Protein AF-A0A6L6WWJ5-F1 (afdb_monomer_lite)

Sequence (101 aa):
MTLVRLPVDAIRKTIAAVFQPGVAMPPVETLAAQVAALVAGMQALLPAVSAAHPAHQHAQALLRPALRDAPRSHYELWQHTLILARCAQALLDLTRESRTP

InterPro domains:
  IPR046300 Domain of unknown function DUF6415 [PF19979] (9-97)

Organism: NCBI:txid2681492

Structure (mmCIF, N/CA/C/O backbone):
data_AF-A0A6L6WWJ5-F1
#
_entry.id   AF-A0A6L6WWJ5-F1
#
loop_
_atom_site.group_PDB
_atom_site.id
_atom_site.type_symbol
_atom_site.label_atom_id
_atom_site.label_alt_id
_atom_site.label_comp_id
_atom_site.label_asym_id
_atom_site.label_entity_id
_atom_site.label_seq_id
_atom_site.pdbx_PDB_ins_code
_atom_site.Cartn_x
_atom_site.Cartn_y
_atom_site.Cartn_z
_atom_site.occupancy
_atom_site.B_iso_or_equiv
_atom_site.auth_seq_id
_atom_site.auth_comp_id
_atom_site.auth_asym_id
_atom_site.auth_atom_id
_atom_site.pdbx_PDB_model_num
ATOM 1 N N . MET A 1 1 ? -20.093 18.264 3.636 1.00 39.56 1 MET A N 1
ATOM 2 C CA . MET A 1 1 ? -18.812 17.555 3.840 1.00 39.56 1 MET A CA 1
ATOM 3 C C . MET A 1 1 ? -18.723 16.480 2.777 1.00 39.56 1 MET A C 1
ATOM 5 O O . MET A 1 1 ? -19.492 15.529 2.822 1.00 39.56 1 MET A O 1
ATOM 9 N N . THR A 1 2 ? -17.907 16.698 1.750 1.00 35.12 2 THR A N 1
ATOM 10 C CA . THR A 1 2 ? -17.774 15.774 0.621 1.00 35.12 2 THR A CA 1
ATOM 11 C C . THR A 1 2 ? -17.168 14.482 1.150 1.00 35.12 2 THR A C 1
ATOM 13 O O . THR A 1 2 ? -15.989 14.450 1.492 1.00 35.12 2 THR A O 1
ATOM 16 N N . LEU A 1 3 ? -17.991 13.441 1.290 1.00 45.03 3 LEU A N 1
ATOM 17 C CA . LEU A 1 3 ? -17.530 12.076 1.512 1.00 45.03 3 LEU A CA 1
ATOM 18 C C . LEU A 1 3 ? -16.617 11.738 0.337 1.00 45.03 3 LEU A C 1
ATOM 20 O O . LEU A 1 3 ? -17.091 11.393 -0.745 1.00 45.03 3 LEU A O 1
ATOM 24 N N . VAL A 1 4 ? -15.308 11.901 0.527 1.00 53.50 4 VAL A N 1
ATOM 25 C CA . VAL A 1 4 ? -14.306 11.343 -0.373 1.00 53.50 4 VAL A CA 1
ATOM 26 C C . VAL A 1 4 ? -14.634 9.858 -0.421 1.00 53.50 4 VAL A C 1
ATOM 28 O O . VAL A 1 4 ? -14.463 9.151 0.572 1.00 53.50 4 VAL A O 1
ATOM 31 N N . ARG A 1 5 ? -15.211 9.390 -1.536 1.00 58.62 5 ARG A N 1
ATOM 32 C CA . ARG A 1 5 ? -15.357 7.959 -1.787 1.00 58.62 5 ARG A CA 1
ATOM 33 C C . ARG A 1 5 ? -13.939 7.414 -1.799 1.00 58.62 5 ARG A C 1
ATOM 35 O O . ARG A 1 5 ? -13.226 7.563 -2.786 1.00 58.62 5 ARG A O 1
ATOM 42 N N . LEU A 1 6 ? -13.526 6.861 -0.662 1.00 61.78 6 LEU A N 1
ATOM 43 C CA . LEU A 1 6 ? -12.253 6.182 -0.518 1.00 61.78 6 LEU A CA 1
ATOM 44 C C . LEU A 1 6 ? -12.168 5.158 -1.654 1.00 61.78 6 LEU A C 1
ATOM 46 O O . LEU A 1 6 ? -13.068 4.316 -1.750 1.00 61.78 6 LEU A O 1
ATOM 50 N N . PRO A 1 7 ? -11.142 5.204 -2.517 1.00 74.44 7 PRO A N 1
ATOM 51 C CA . PRO A 1 7 ? -10.998 4.260 -3.617 1.00 74.44 7 PRO A CA 1
ATOM 52 C C . PRO A 1 7 ? -10.481 2.911 -3.087 1.00 74.44 7 PRO A C 1
ATOM 54 O O . PRO A 1 7 ? -9.460 2.400 -3.536 1.00 74.44 7 PRO A O 1
ATOM 57 N N . VAL A 1 8 ? -11.174 2.338 -2.096 1.00 81.50 8 VAL A N 1
ATOM 58 C CA . VAL A 1 8 ? -10.773 1.140 -1.341 1.00 81.50 8 VAL A CA 1
ATOM 59 C C . VAL A 1 8 ? -10.453 -0.019 -2.277 1.00 81.50 8 VAL A C 1
ATOM 61 O O . VAL A 1 8 ? -9.441 -0.689 -2.089 1.00 81.50 8 VAL A O 1
ATOM 64 N N . ASP A 1 9 ? -11.263 -0.232 -3.314 1.00 84.06 9 ASP A N 1
ATOM 65 C CA . ASP A 1 9 ? -11.030 -1.304 -4.283 1.00 84.06 9 ASP A CA 1
ATOM 66 C C . ASP A 1 9 ? -9.756 -1.097 -5.102 1.00 84.06 9 ASP A C 1
ATOM 68 O O . ASP A 1 9 ? -9.022 -2.055 -5.345 1.00 84.06 9 ASP A O 1
ATOM 72 N N . ALA A 1 10 ? -9.442 0.147 -5.468 1.00 84.31 10 ALA A N 1
ATOM 73 C CA . ALA A 1 10 ? -8.199 0.459 -6.164 1.00 84.31 10 ALA A CA 1
ATOM 74 C C . ALA A 1 10 ? -6.986 0.217 -5.254 1.00 84.31 10 ALA A C 1
ATOM 76 O O . ALA A 1 10 ? -6.025 -0.418 -5.679 1.00 84.31 10 ALA A O 1
ATOM 77 N N . ILE A 1 11 ? -7.059 0.637 -3.984 1.00 86.38 11 ILE A N 1
ATOM 78 C CA . ILE A 1 11 ? -5.987 0.416 -3.000 1.00 86.38 11 ILE A CA 1
ATOM 79 C C . ILE A 1 11 ? -5.766 -1.088 -2.794 1.00 86.38 11 ILE A C 1
ATOM 81 O O . ILE A 1 11 ? -4.637 -1.567 -2.890 1.00 86.38 11 ILE A O 1
ATOM 85 N N . ARG A 1 12 ? -6.843 -1.858 -2.592 1.00 89.19 12 ARG A N 1
ATOM 86 C CA . ARG A 1 12 ? -6.779 -3.320 -2.433 1.00 89.19 12 ARG A CA 1
ATOM 87 C C . ARG A 1 12 ? -6.205 -4.017 -3.659 1.00 89.19 12 ARG A C 1
ATOM 89 O O . ARG A 1 12 ? -5.406 -4.935 -3.506 1.00 89.19 12 ARG A O 1
ATOM 96 N N . LYS A 1 13 ? -6.591 -3.591 -4.865 1.00 89.19 13 LYS A N 1
ATOM 97 C CA . LYS A 1 13 ? -6.052 -4.140 -6.115 1.00 89.19 13 LYS A CA 1
ATOM 98 C C . LYS A 1 13 ? -4.547 -3.895 -6.220 1.00 89.19 13 LYS A C 1
ATOM 100 O O . LYS A 1 13 ? -3.815 -4.815 -6.573 1.00 89.19 13 LYS A O 1
ATOM 105 N N . THR A 1 14 ? -4.086 -2.695 -5.870 1.00 87.25 14 THR A N 1
ATOM 106 C CA . THR A 1 14 ? -2.657 -2.361 -5.857 1.00 87.25 14 THR A CA 1
ATOM 107 C C . THR A 1 14 ? -1.896 -3.191 -4.824 1.00 87.25 14 THR A C 1
ATOM 109 O O . THR A 1 14 ? -0.878 -3.782 -5.165 1.00 87.25 14 THR A O 1
ATOM 112 N N . ILE A 1 15 ? -2.411 -3.324 -3.597 1.00 88.81 15 ILE A N 1
ATOM 113 C CA . ILE A 1 15 ? -1.809 -4.176 -2.555 1.00 88.81 15 ILE A CA 1
ATOM 114 C C . ILE A 1 15 ? -1.716 -5.633 -3.025 1.00 88.81 15 ILE A C 1
ATOM 116 O O . ILE A 1 15 ? -0.662 -6.255 -2.914 1.00 88.81 15 ILE A O 1
ATOM 120 N N . ALA A 1 16 ? -2.798 -6.173 -3.590 1.00 89.00 16 ALA A N 1
ATOM 121 C CA . ALA A 1 16 ? -2.821 -7.541 -4.092 1.00 89.00 16 ALA A CA 1
ATOM 122 C C . ALA A 1 16 ? -1.796 -7.753 -5.213 1.00 89.00 16 ALA A C 1
ATOM 124 O O . ALA A 1 16 ? -1.119 -8.772 -5.214 1.00 89.00 16 ALA A O 1
ATOM 125 N N . ALA A 1 17 ? -1.649 -6.791 -6.132 1.00 87.44 17 ALA A N 1
ATOM 126 C CA . ALA A 1 17 ? -0.645 -6.838 -7.195 1.00 87.44 17 ALA A CA 1
ATOM 127 C C . ALA A 1 17 ? 0.794 -6.824 -6.653 1.00 87.44 17 ALA A C 1
ATOM 129 O O . ALA A 1 17 ? 1.658 -7.499 -7.206 1.00 87.44 17 ALA A O 1
ATOM 130 N N . VAL A 1 18 ? 1.043 -6.092 -5.564 1.00 85.94 18 VAL A N 1
ATOM 131 C CA . VAL A 1 18 ? 2.355 -6.014 -4.905 1.00 85.94 18 VAL A CA 1
ATOM 132 C C . VAL A 1 18 ? 2.731 -7.331 -4.211 1.00 85.94 18 VAL A C 1
ATOM 134 O O . VAL A 1 18 ? 3.896 -7.719 -4.238 1.00 85.94 18 VAL A O 1
ATOM 137 N N . PHE A 1 19 ? 1.758 -8.037 -3.623 1.00 86.69 19 PHE A N 1
ATOM 138 C CA . PHE A 1 19 ? 1.969 -9.307 -2.909 1.00 86.69 19 PHE A CA 1
ATOM 139 C C . PHE A 1 19 ? 1.655 -10.565 -3.736 1.00 86.69 19 PHE A C 1
ATOM 141 O O . PHE A 1 19 ? 1.465 -11.637 -3.160 1.00 86.69 19 PHE A O 1
ATOM 148 N N . GLN A 1 20 ? 1.592 -10.469 -5.067 1.00 80.50 20 GLN A N 1
ATOM 149 C CA . GLN A 1 20 ? 1.368 -11.638 -5.924 1.00 80.50 20 GLN A CA 1
ATOM 150 C C . GLN A 1 20 ? 2.459 -12.708 -5.687 1.00 80.50 20 GLN A C 1
ATOM 152 O O . GLN A 1 20 ? 3.646 -12.425 -5.878 1.00 80.50 20 GLN A O 1
ATOM 157 N N . PRO A 1 21 ? 2.095 -13.939 -5.288 1.00 65.00 21 PRO A N 1
ATOM 158 C CA . PRO A 1 21 ? 3.065 -15.004 -5.063 1.00 65.00 21 PRO A CA 1
ATOM 159 C C . PRO A 1 21 ? 3.706 -15.451 -6.385 1.00 65.00 21 PRO A C 1
ATOM 161 O O . PRO A 1 21 ? 3.025 -15.618 -7.392 1.00 65.00 21 PRO A O 1
ATOM 164 N N . GLY A 1 22 ? 5.025 -15.667 -6.375 1.00 68.94 22 GLY A N 1
ATOM 165 C CA . GLY A 1 22 ? 5.773 -16.179 -7.532 1.00 68.94 22 GLY A CA 1
ATOM 166 C C . GLY A 1 22 ? 6.077 -15.156 -8.633 1.00 68.94 22 GLY A C 1
ATOM 167 O O . GLY A 1 22 ? 6.633 -15.529 -9.663 1.00 68.94 22 GLY A O 1
ATOM 168 N N . VAL A 1 23 ? 5.751 -13.875 -8.437 1.00 65.62 23 VAL A N 1
ATOM 169 C CA . VAL A 1 23 ? 6.043 -12.822 -9.417 1.00 65.62 23 VAL A CA 1
ATOM 170 C C . VAL A 1 23 ? 7.481 -12.326 -9.250 1.00 65.62 23 VAL A C 1
ATOM 172 O O . VAL A 1 23 ? 7.898 -11.929 -8.161 1.00 65.62 23 VAL A O 1
ATOM 175 N N . ALA A 1 24 ? 8.244 -12.356 -10.346 1.00 78.75 24 ALA A N 1
ATOM 176 C CA . ALA A 1 24 ? 9.546 -11.700 -10.431 1.00 78.75 24 ALA A CA 1
ATOM 177 C C . ALA A 1 24 ? 9.410 -10.195 -10.136 1.00 78.75 24 ALA A C 1
ATOM 179 O O . ALA A 1 24 ? 8.364 -9.610 -10.408 1.00 78.75 24 ALA A O 1
ATOM 180 N N . MET A 1 25 ? 10.463 -9.565 -9.600 1.00 84.12 25 MET A N 1
ATOM 181 C CA . MET A 1 25 ? 10.460 -8.130 -9.279 1.00 84.12 25 MET A CA 1
ATOM 182 C C . MET A 1 25 ? 9.886 -7.306 -10.455 1.00 84.12 25 MET A C 1
ATOM 184 O O . MET A 1 25 ? 10.456 -7.359 -11.549 1.00 84.12 25 MET A O 1
ATOM 188 N N . PRO A 1 26 ? 8.773 -6.566 -10.263 1.00 87.94 26 PRO A N 1
ATOM 189 C CA . PRO A 1 26 ? 8.115 -5.854 -11.355 1.00 87.94 26 PRO A CA 1
ATOM 190 C C . PRO A 1 26 ? 9.030 -4.801 -11.985 1.00 87.94 26 PRO A C 1
ATOM 192 O O . PRO A 1 26 ? 9.884 -4.260 -11.281 1.00 87.94 26 PRO A O 1
ATOM 195 N N . PRO A 1 27 ? 8.833 -4.433 -13.262 1.00 91.38 27 PRO A N 1
ATOM 196 C CA . PRO A 1 27 ? 9.561 -3.332 -13.889 1.00 91.38 27 PRO A CA 1
ATOM 197 C C . PRO A 1 27 ? 9.465 -2.027 -13.085 1.00 91.38 27 PRO A C 1
ATOM 199 O O . PRO A 1 27 ? 8.456 -1.762 -12.427 1.00 91.38 27 PRO A O 1
ATOM 202 N N . VAL A 1 28 ? 10.497 -1.182 -13.172 1.00 89.75 28 VAL A N 1
ATOM 203 C CA . VAL A 1 28 ? 10.596 0.093 -12.431 1.00 89.75 28 VAL A CA 1
ATOM 204 C C . VAL A 1 28 ? 9.360 0.978 -12.624 1.00 89.75 28 VAL A C 1
ATOM 206 O O . VAL A 1 28 ? 8.837 1.521 -11.657 1.00 89.75 28 VAL A O 1
ATOM 209 N N . GLU A 1 29 ? 8.849 1.080 -13.849 1.00 90.38 29 GLU A N 1
ATOM 210 C CA . GLU A 1 29 ? 7.640 1.849 -14.183 1.00 90.38 29 GLU A CA 1
ATOM 211 C C . GLU A 1 29 ? 6.378 1.328 -13.480 1.00 90.38 29 GLU A C 1
ATOM 213 O O . GLU A 1 29 ? 5.553 2.110 -13.004 1.00 90.38 29 GLU A O 1
ATOM 218 N N . THR A 1 30 ? 6.263 0.004 -13.335 1.00 91.00 30 THR A N 1
ATOM 219 C CA . THR A 1 30 ? 5.161 -0.627 -12.604 1.00 91.00 30 THR A CA 1
ATOM 220 C C . THR A 1 30 ? 5.268 -0.309 -11.118 1.00 91.00 30 THR A C 1
ATOM 222 O O . THR A 1 30 ? 4.276 0.074 -10.502 1.00 91.00 30 THR A O 1
ATOM 225 N N . LEU A 1 31 ? 6.471 -0.408 -10.546 1.00 89.81 31 LEU A N 1
ATOM 226 C CA . LEU A 1 31 ? 6.702 -0.056 -9.146 1.00 89.81 31 LEU A CA 1
ATOM 227 C C . LEU A 1 31 ? 6.428 1.429 -8.885 1.00 89.81 31 LEU A C 1
ATOM 229 O O . LEU A 1 31 ? 5.766 1.760 -7.909 1.00 89.81 31 LEU A O 1
ATOM 233 N N . ALA A 1 32 ? 6.853 2.329 -9.775 1.00 88.44 32 ALA A N 1
ATOM 234 C CA . ALA A 1 32 ? 6.581 3.760 -9.653 1.00 88.44 32 ALA A CA 1
ATOM 235 C C . ALA A 1 32 ? 5.070 4.061 -9.658 1.00 88.44 32 ALA A C 1
ATOM 237 O O . ALA A 1 32 ? 4.584 4.826 -8.821 1.00 88.44 32 ALA A O 1
ATOM 238 N N . ALA A 1 33 ? 4.311 3.410 -10.546 1.00 88.56 33 ALA A N 1
ATOM 239 C CA . ALA A 1 33 ? 2.854 3.523 -10.574 1.00 88.56 33 ALA A CA 1
ATOM 240 C C . ALA A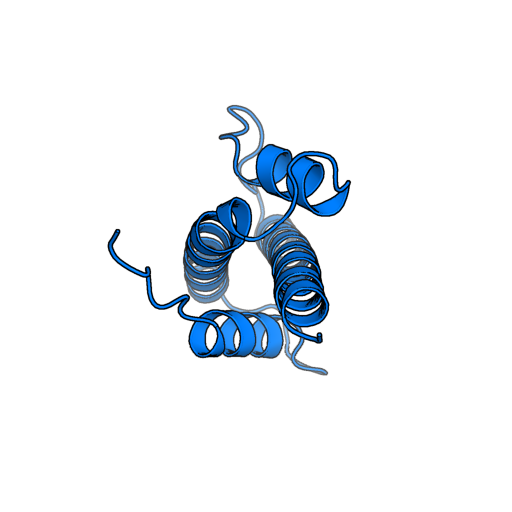 1 33 ? 2.204 2.970 -9.292 1.00 88.56 33 ALA A C 1
ATOM 242 O O . ALA A 1 33 ? 1.283 3.582 -8.748 1.00 88.56 33 ALA A O 1
ATOM 243 N N . GLN A 1 34 ? 2.702 1.842 -8.774 1.00 90.56 34 GLN A N 1
ATOM 244 C CA . GLN A 1 34 ? 2.235 1.258 -7.514 1.00 90.56 34 GLN A CA 1
ATOM 245 C C . GLN A 1 34 ? 2.522 2.177 -6.321 1.00 90.56 34 GLN A C 1
ATOM 247 O O . GLN A 1 34 ? 1.622 2.405 -5.516 1.00 90.56 34 GLN A O 1
ATOM 252 N N . VAL A 1 35 ? 3.722 2.759 -6.230 1.00 91.19 35 VAL A N 1
ATOM 253 C CA . VAL A 1 35 ? 4.083 3.745 -5.198 1.00 91.19 35 VAL A CA 1
ATOM 254 C C . VAL A 1 35 ? 3.132 4.937 -5.240 1.00 91.19 35 VAL A C 1
ATOM 256 O O . VAL A 1 35 ? 2.541 5.272 -4.216 1.00 91.19 35 VAL A O 1
ATOM 259 N N . ALA A 1 36 ? 2.920 5.539 -6.414 1.00 89.62 36 ALA A N 1
ATOM 260 C CA . ALA A 1 36 ? 2.014 6.678 -6.561 1.00 89.62 36 ALA A CA 1
ATOM 261 C C . ALA A 1 36 ? 0.580 6.338 -6.114 1.00 89.62 36 ALA A C 1
ATOM 263 O O . ALA A 1 36 ? -0.041 7.099 -5.368 1.00 89.62 36 ALA A O 1
ATOM 264 N N . ALA A 1 37 ? 0.071 5.168 -6.513 1.00 90.19 37 ALA A N 1
ATOM 265 C CA . ALA A 1 37 ? -1.257 4.705 -6.122 1.00 90.19 37 ALA A CA 1
ATOM 266 C C . ALA A 1 37 ? -1.370 4.432 -4.610 1.00 90.19 37 ALA A C 1
ATOM 268 O O . ALA A 1 37 ? -2.376 4.794 -3.997 1.00 90.19 37 ALA A O 1
ATOM 269 N N . LEU A 1 38 ? -0.352 3.821 -3.996 1.00 90.50 38 LEU A N 1
ATOM 270 C CA . LEU A 1 38 ? -0.318 3.542 -2.557 1.00 90.50 38 LEU A CA 1
ATOM 271 C C . LEU A 1 38 ? -0.231 4.828 -1.735 1.00 90.50 38 LEU A C 1
ATOM 273 O O . LEU A 1 38 ? -0.981 4.976 -0.775 1.00 90.50 38 LEU A O 1
ATOM 277 N N . VAL A 1 39 ? 0.610 5.781 -2.142 1.00 90.94 39 VAL A N 1
ATOM 278 C CA . VAL A 1 39 ? 0.733 7.101 -1.504 1.00 90.94 39 VAL A CA 1
ATOM 279 C C . VAL A 1 39 ? -0.607 7.836 -1.519 1.00 90.94 39 VAL A C 1
ATOM 281 O O . VAL A 1 39 ? -1.088 8.257 -0.465 1.00 90.94 39 VAL A O 1
ATOM 284 N N . ALA A 1 40 ? -1.253 7.928 -2.686 1.00 88.56 40 ALA A N 1
ATOM 285 C CA . ALA A 1 40 ? -2.571 8.549 -2.813 1.00 88.56 40 ALA A CA 1
ATOM 286 C C . ALA A 1 40 ? -3.631 7.819 -1.966 1.00 88.56 40 ALA A C 1
ATOM 288 O O . ALA A 1 40 ? -4.454 8.448 -1.299 1.00 88.56 40 ALA A O 1
ATOM 289 N N . GLY A 1 41 ? -3.583 6.484 -1.942 1.00 90.12 41 GLY A N 1
ATOM 290 C CA . GLY A 1 41 ? -4.462 5.659 -1.121 1.00 90.12 41 GLY A CA 1
ATOM 291 C C . GLY A 1 41 ? -4.301 5.914 0.376 1.00 90.12 41 GLY A C 1
ATOM 292 O O . GLY A 1 41 ? -5.286 6.135 1.077 1.00 90.12 41 GLY A O 1
ATOM 293 N N . MET A 1 42 ? -3.065 5.936 0.872 1.00 90.69 42 MET A N 1
ATOM 294 C CA . MET A 1 42 ? -2.762 6.202 2.279 1.00 90.69 42 MET A CA 1
ATOM 295 C C . MET A 1 42 ? -3.192 7.614 2.692 1.00 90.69 42 MET A C 1
ATOM 297 O O . MET A 1 42 ? -3.789 7.775 3.754 1.00 90.69 42 MET A O 1
ATOM 301 N N . GLN A 1 43 ? -2.969 8.625 1.844 1.00 90.81 43 GLN A N 1
ATOM 302 C CA . GLN A 1 43 ? -3.448 9.993 2.083 1.00 90.81 43 GLN A CA 1
ATOM 303 C C . GLN A 1 43 ? -4.973 10.060 2.208 1.00 90.81 43 GLN A C 1
ATOM 305 O O . GLN A 1 43 ? -5.487 10.791 3.053 1.00 90.81 43 GLN A O 1
ATOM 310 N N . ALA A 1 44 ? -5.697 9.275 1.406 1.00 88.94 44 ALA A N 1
ATOM 311 C CA . ALA A 1 44 ? -7.148 9.192 1.496 1.00 88.94 44 ALA A CA 1
ATOM 312 C C . ALA A 1 44 ? -7.613 8.480 2.779 1.00 88.94 44 ALA A C 1
ATOM 314 O O . ALA A 1 44 ? -8.620 8.880 3.354 1.00 88.94 44 ALA A O 1
ATOM 315 N N . LEU A 1 45 ? -6.894 7.448 3.238 1.00 89.00 45 LEU A N 1
ATOM 316 C CA . LEU A 1 45 ? -7.257 6.653 4.420 1.00 89.00 45 LEU A CA 1
ATOM 317 C C . LEU A 1 45 ? -6.917 7.327 5.754 1.00 89.00 45 LEU A C 1
ATOM 319 O O . LEU A 1 45 ? -7.632 7.113 6.730 1.00 89.00 45 LEU A O 1
ATOM 323 N N . LEU A 1 46 ? -5.857 8.138 5.809 1.00 89.25 46 LEU A N 1
ATOM 324 C CA . LEU A 1 46 ? -5.374 8.774 7.040 1.00 89.25 46 LEU A CA 1
ATOM 325 C C . LEU A 1 46 ? -6.462 9.495 7.865 1.00 89.25 46 LEU A C 1
ATOM 327 O O . LEU A 1 46 ? -6.494 9.282 9.077 1.00 89.25 46 LEU A O 1
ATOM 331 N N . PRO A 1 47 ? -7.376 10.295 7.275 1.00 88.38 47 PRO A N 1
ATOM 332 C CA . PRO A 1 47 ? -8.440 10.968 8.025 1.00 88.38 47 PRO A CA 1
ATOM 333 C C . PRO A 1 47 ? -9.435 10.020 8.705 1.00 88.38 47 PRO A C 1
ATOM 335 O O . PRO A 1 47 ? -10.142 10.433 9.619 1.00 88.38 47 PRO A O 1
ATOM 338 N N . ALA A 1 48 ? -9.524 8.769 8.247 1.00 86.69 48 ALA A N 1
ATOM 339 C CA . ALA A 1 48 ? -10.432 7.763 8.788 1.00 86.69 48 ALA A CA 1
ATOM 340 C C . ALA A 1 48 ? -9.795 6.904 9.898 1.00 86.69 48 ALA A C 1
ATOM 342 O O . ALA A 1 48 ? -10.465 6.029 10.440 1.00 86.69 48 ALA A O 1
ATOM 343 N N . VAL A 1 49 ? -8.521 7.135 10.238 1.00 87.38 49 VAL A N 1
ATOM 344 C CA . VAL A 1 49 ? -7.784 6.405 11.279 1.00 87.38 49 VAL A CA 1
ATOM 345 C C . VAL A 1 49 ? -7.353 7.379 12.373 1.00 87.38 49 VAL A C 1
ATOM 347 O O . VAL A 1 49 ? -6.824 8.450 12.080 1.00 87.38 49 VAL A O 1
ATOM 350 N N . SER A 1 50 ? -7.530 6.998 13.642 1.00 88.88 50 SER A N 1
ATOM 351 C CA . SER A 1 50 ? -7.114 7.817 14.790 1.00 88.88 50 SER A CA 1
ATOM 352 C C . SER A 1 50 ? -5.635 8.214 14.713 1.00 88.88 50 SER A C 1
ATOM 354 O O . SER A 1 50 ? -4.766 7.362 14.527 1.00 88.88 50 SER A O 1
ATOM 356 N N . ALA A 1 51 ? -5.343 9.499 14.936 1.00 88.75 51 ALA A N 1
ATOM 357 C CA . ALA A 1 51 ? -3.979 10.037 14.951 1.00 88.75 51 ALA A CA 1
ATOM 358 C C . ALA A 1 51 ? -3.098 9.453 16.074 1.00 88.75 51 ALA A C 1
ATOM 360 O O . ALA A 1 51 ? -1.871 9.476 15.979 1.00 88.75 51 ALA A O 1
ATOM 361 N N . ALA A 1 52 ? -3.713 8.905 17.127 1.00 88.69 52 ALA A N 1
ATOM 362 C CA . ALA A 1 52 ? -3.006 8.223 18.209 1.00 88.69 52 ALA A CA 1
ATOM 363 C C . ALA A 1 52 ? -2.599 6.784 17.844 1.00 88.69 52 ALA A C 1
ATOM 365 O O . ALA A 1 52 ? -1.806 6.173 18.557 1.00 88.69 52 ALA A O 1
ATOM 366 N N . HIS A 1 53 ? -3.135 6.223 16.753 1.00 88.88 53 HIS A N 1
ATOM 367 C CA . HIS A 1 53 ? -2.838 4.851 16.372 1.00 88.88 53 HIS A CA 1
ATOM 368 C C . HIS A 1 53 ? -1.426 4.748 15.762 1.00 88.88 53 HIS A C 1
ATOM 370 O O . HIS A 1 53 ? -1.105 5.518 14.850 1.00 88.88 53 HIS A O 1
ATOM 376 N N . PRO A 1 54 ? -0.592 3.766 16.160 1.00 89.81 54 PRO A N 1
ATOM 377 C CA . PRO A 1 54 ? 0.766 3.609 15.627 1.00 89.81 54 PRO A CA 1
ATOM 378 C C . PRO A 1 54 ? 0.823 3.524 14.095 1.00 89.81 54 PRO A C 1
ATOM 380 O O . PRO A 1 54 ? 1.714 4.089 13.465 1.00 89.81 54 PRO A O 1
ATOM 383 N N . ALA A 1 55 ? -0.168 2.876 13.474 1.00 89.38 55 ALA A N 1
ATOM 384 C CA . ALA A 1 55 ? -0.268 2.793 12.014 1.00 89.38 55 ALA A CA 1
ATOM 385 C C . ALA A 1 55 ? -0.463 4.165 11.340 1.00 89.38 55 ALA A C 1
ATOM 387 O O . ALA A 1 55 ? 0.100 4.393 10.271 1.00 89.38 55 ALA A O 1
ATOM 388 N N . HIS A 1 56 ? -1.208 5.088 11.963 1.00 91.75 56 HIS A N 1
ATOM 389 C CA . HIS A 1 56 ? -1.373 6.454 11.458 1.00 91.75 56 HIS A CA 1
ATOM 390 C C . HIS A 1 56 ? -0.035 7.194 11.493 1.00 91.75 56 HIS A C 1
ATOM 392 O O . HIS A 1 56 ? 0.380 7.773 10.492 1.00 91.75 56 HIS A O 1
ATOM 398 N N . GLN A 1 57 ? 0.667 7.136 12.627 1.00 91.06 57 GLN A N 1
ATOM 399 C CA . GLN A 1 57 ? 1.969 7.787 12.794 1.00 91.06 57 GLN A CA 1
ATOM 400 C C . GLN A 1 57 ? 3.000 7.239 11.802 1.00 91.06 57 GLN A C 1
ATOM 402 O O . GLN A 1 57 ? 3.735 8.002 11.176 1.00 91.06 57 GLN A O 1
ATOM 407 N N . HIS A 1 58 ? 3.013 5.918 11.609 1.00 90.06 58 HIS A N 1
ATOM 408 C CA . HIS A 1 58 ? 3.896 5.265 10.652 1.00 90.06 58 HIS A CA 1
ATOM 409 C C . HIS A 1 58 ? 3.584 5.675 9.206 1.00 90.06 58 HIS A C 1
ATOM 411 O O . HIS A 1 58 ? 4.487 6.077 8.474 1.00 90.06 58 HIS A O 1
ATOM 417 N N . ALA A 1 59 ? 2.309 5.657 8.810 1.00 90.25 59 ALA A N 1
ATOM 418 C CA . ALA A 1 59 ? 1.877 6.117 7.493 1.00 90.25 59 ALA A CA 1
ATOM 419 C C . ALA A 1 59 ? 2.240 7.584 7.251 1.00 90.25 59 ALA A C 1
ATOM 421 O O . ALA A 1 59 ? 2.735 7.938 6.183 1.00 90.25 59 ALA A O 1
ATOM 422 N N . GLN A 1 60 ? 2.041 8.437 8.254 1.00 90.56 60 GLN A N 1
ATOM 423 C CA . GLN A 1 60 ? 2.397 9.846 8.176 1.00 90.56 60 GLN A CA 1
ATOM 424 C C . GLN A 1 60 ? 3.910 10.035 8.013 1.00 90.56 60 GLN A C 1
ATOM 426 O O . GLN A 1 60 ? 4.327 10.862 7.208 1.00 90.56 60 GL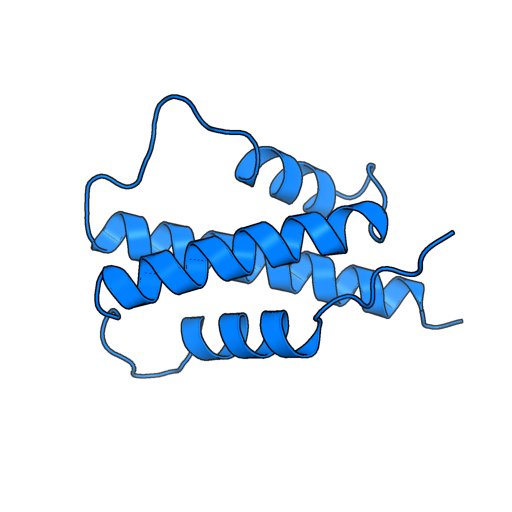N A O 1
ATOM 431 N N . ALA A 1 61 ? 4.736 9.257 8.716 1.00 88.69 61 ALA A N 1
ATOM 432 C CA . ALA A 1 61 ? 6.188 9.292 8.558 1.00 88.69 61 ALA A CA 1
ATOM 433 C C . ALA A 1 61 ? 6.634 8.869 7.147 1.00 88.69 61 ALA A C 1
ATOM 435 O O . ALA A 1 61 ? 7.514 9.512 6.582 1.00 88.69 61 ALA A O 1
ATOM 436 N N . LEU A 1 62 ? 5.997 7.847 6.564 1.00 87.38 62 LEU A N 1
ATOM 437 C CA . LEU A 1 62 ? 6.277 7.378 5.200 1.00 87.38 62 LEU A CA 1
ATOM 438 C C . LEU A 1 62 ? 5.836 8.370 4.113 1.00 87.38 62 LEU A C 1
ATOM 440 O O . LEU A 1 62 ? 6.464 8.446 3.063 1.00 87.38 62 LEU A O 1
ATOM 444 N N . LEU A 1 63 ? 4.758 9.121 4.353 1.00 86.06 63 LEU A N 1
ATOM 445 C CA . LEU A 1 63 ? 4.236 10.124 3.419 1.00 86.06 63 LEU A CA 1
ATOM 446 C C . LEU A 1 63 ? 4.966 11.465 3.496 1.00 86.06 63 LEU A C 1
ATOM 448 O O . LEU A 1 63 ? 4.844 12.283 2.581 1.00 86.06 63 LEU A O 1
ATOM 452 N N . ARG A 1 64 ? 5.698 11.727 4.584 1.00 80.00 64 ARG A N 1
ATOM 453 C CA . ARG A 1 64 ? 6.545 12.916 4.651 1.00 80.00 64 ARG A CA 1
ATOM 454 C C . ARG A 1 64 ? 7.620 12.785 3.577 1.00 80.00 64 ARG A C 1
ATOM 456 O O . ARG A 1 64 ? 8.270 11.745 3.515 1.00 80.00 64 ARG A O 1
ATOM 463 N N . PRO A 1 65 ? 7.851 13.827 2.760 1.00 62.16 65 PRO A N 1
ATOM 464 C CA . PRO A 1 65 ? 8.961 13.819 1.826 1.00 62.16 65 PRO A CA 1
ATOM 465 C C . PRO A 1 65 ? 10.253 13.696 2.634 1.00 62.16 65 PRO A C 1
ATOM 467 O O . PRO A 1 65 ? 10.725 14.660 3.243 1.00 62.16 65 PRO A O 1
ATOM 470 N N . ALA A 1 66 ? 10.813 12.490 2.683 1.00 55.38 66 ALA A N 1
ATOM 471 C CA . ALA A 1 66 ? 12.163 12.292 3.157 1.00 55.38 66 ALA A CA 1
ATOM 472 C C . ALA A 1 66 ? 13.065 12.930 2.101 1.00 55.38 66 ALA A C 1
ATOM 474 O O . ALA A 1 66 ? 13.371 12.326 1.079 1.00 55.38 66 ALA A O 1
ATOM 475 N N . LEU A 1 67 ? 13.486 14.169 2.353 1.00 44.94 67 LEU A N 1
ATOM 476 C CA . LEU A 1 67 ? 14.446 14.946 1.558 1.00 44.94 67 LEU A CA 1
ATOM 477 C C . LEU A 1 67 ? 15.806 14.238 1.332 1.00 44.94 67 LEU A C 1
ATOM 479 O O . LEU A 1 67 ? 16.736 14.871 0.843 1.00 44.94 67 LEU A O 1
ATOM 483 N N . ARG A 1 68 ? 15.968 12.960 1.709 1.00 49.81 68 ARG A N 1
ATOM 484 C CA . ARG A 1 68 ? 17.254 12.253 1.691 1.00 49.81 68 ARG A CA 1
ATOM 485 C C . ARG A 1 68 ? 17.283 10.879 1.027 1.00 49.81 68 ARG A C 1
ATOM 487 O O . ARG A 1 68 ? 18.363 10.516 0.580 1.00 49.81 68 ARG A O 1
ATOM 494 N N . ASP A 1 69 ? 16.174 10.153 0.875 1.00 60.88 69 ASP A N 1
ATOM 495 C CA . ASP A 1 69 ? 16.257 8.746 0.443 1.00 60.88 69 ASP A CA 1
ATOM 496 C C . ASP A 1 69 ? 15.146 8.351 -0.531 1.00 60.88 69 ASP A C 1
ATOM 498 O O . ASP A 1 69 ? 14.300 7.504 -0.251 1.00 60.88 69 ASP A O 1
ATOM 502 N N . ALA A 1 70 ? 15.166 8.960 -1.720 1.00 66.12 70 ALA A N 1
ATOM 503 C CA . ALA A 1 70 ? 14.534 8.321 -2.868 1.00 66.12 70 ALA A CA 1
ATOM 504 C C . ALA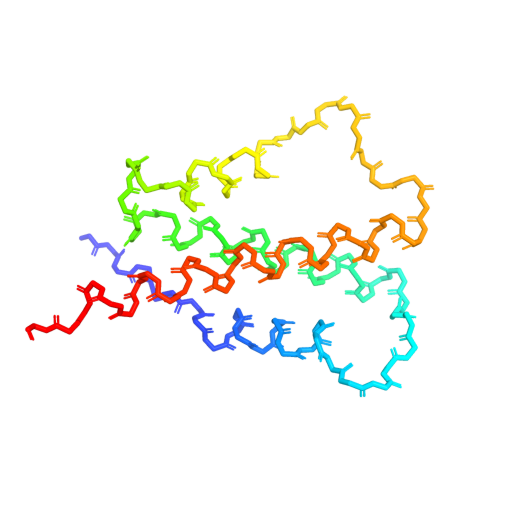 A 1 70 ? 15.234 6.971 -3.122 1.00 66.12 70 ALA A C 1
ATOM 506 O O . ALA A 1 70 ? 16.463 6.911 -3.001 1.00 66.12 70 ALA A O 1
ATOM 507 N N . PRO A 1 71 ? 1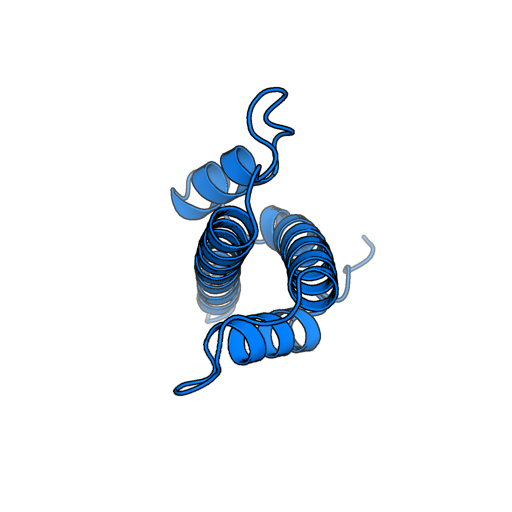4.493 5.902 -3.464 1.00 73.69 71 PRO A N 1
ATOM 508 C CA . PRO A 1 71 ? 15.103 4.617 -3.778 1.00 73.69 71 PRO A CA 1
ATOM 509 C C . PRO A 1 71 ? 16.131 4.796 -4.899 1.00 73.69 71 PRO A C 1
ATOM 511 O O . PRO A 1 71 ? 15.822 5.328 -5.965 1.00 73.69 71 PRO A O 1
ATOM 514 N N . ARG A 1 72 ? 17.370 4.381 -4.633 1.00 81.19 72 ARG A N 1
ATOM 515 C CA . ARG A 1 72 ? 18.540 4.558 -5.507 1.00 81.19 72 ARG A CA 1
ATOM 516 C C . ARG A 1 72 ? 18.763 3.346 -6.403 1.00 81.19 72 ARG A C 1
ATOM 518 O O . ARG A 1 72 ? 19.552 3.406 -7.341 1.00 81.19 72 ARG A O 1
ATOM 525 N N . SER A 1 73 ? 18.064 2.248 -6.124 1.00 89.06 73 SER A N 1
ATOM 526 C CA . SER A 1 73 ? 18.088 1.026 -6.920 1.00 89.06 73 SER A CA 1
ATOM 527 C C . SER A 1 73 ? 16.689 0.456 -7.152 1.00 89.06 73 SER A C 1
ATOM 529 O O . SER A 1 73 ? 15.738 0.742 -6.423 1.00 89.06 73 SER A O 1
ATOM 531 N N . HIS A 1 74 ? 16.572 -0.407 -8.165 1.00 89.31 74 HIS A N 1
ATOM 532 C CA . HIS A 1 74 ? 15.336 -1.134 -8.471 1.00 89.31 74 HIS A CA 1
ATOM 533 C C . HIS A 1 74 ? 14.877 -2.003 -7.289 1.00 89.31 74 HIS A C 1
ATOM 535 O O . HIS A 1 74 ? 13.697 -2.008 -6.943 1.00 89.31 74 HIS A O 1
ATOM 541 N N . TYR A 1 75 ? 15.818 -2.654 -6.602 1.00 89.44 75 TYR A N 1
ATOM 542 C CA . TYR A 1 75 ? 15.528 -3.430 -5.399 1.00 89.44 75 TYR A CA 1
ATOM 543 C C . TYR A 1 75 ? 14.997 -2.554 -4.257 1.00 89.44 75 TYR A C 1
ATOM 545 O O . TYR A 1 75 ? 13.996 -2.902 -3.635 1.00 89.44 75 TYR A O 1
ATOM 553 N N . GLU A 1 76 ? 15.613 -1.397 -4.004 1.00 90.25 76 GLU A N 1
ATOM 554 C CA . GLU A 1 76 ? 15.122 -0.454 -2.991 1.00 90.25 76 GLU A CA 1
ATOM 555 C C . GLU A 1 76 ? 13.731 0.078 -3.333 1.00 90.25 76 GLU A C 1
ATOM 557 O O . GLU A 1 76 ? 12.889 0.187 -2.445 1.00 90.25 76 GLU A O 1
ATOM 562 N N . LEU A 1 77 ? 13.452 0.356 -4.610 1.00 90.31 77 LEU A N 1
ATOM 563 C CA . LEU A 1 77 ? 12.122 0.770 -5.053 1.00 90.31 77 LEU A CA 1
ATOM 564 C C . LEU A 1 77 ? 11.090 -0.336 -4.804 1.00 90.31 77 LEU A C 1
ATOM 566 O O . LEU A 1 77 ? 9.982 -0.063 -4.335 1.00 90.31 77 LEU A O 1
ATOM 570 N N . TRP A 1 78 ? 11.452 -1.590 -5.064 1.00 90.25 78 TRP A N 1
ATOM 571 C CA . TRP A 1 78 ? 10.581 -2.723 -4.782 1.00 90.25 78 TRP A CA 1
ATOM 572 C C . TRP A 1 78 ? 10.327 -2.887 -3.278 1.00 90.25 78 TRP A C 1
ATOM 574 O O . TRP A 1 78 ? 9.171 -2.956 -2.864 1.00 90.25 78 TRP A O 1
ATOM 584 N N . GLN A 1 79 ? 11.372 -2.842 -2.445 1.00 90.50 79 GLN A N 1
ATOM 585 C CA . GLN A 1 79 ? 11.241 -2.883 -0.983 1.00 90.50 79 GLN A CA 1
ATOM 586 C C . GLN A 1 79 ? 10.385 -1.730 -0.449 1.00 90.50 79 GLN A C 1
ATOM 588 O O . GLN A 1 79 ? 9.497 -1.943 0.377 1.00 90.50 79 GLN A O 1
ATOM 593 N N . HIS A 1 80 ? 10.595 -0.518 -0.961 1.00 90.44 80 HIS A N 1
A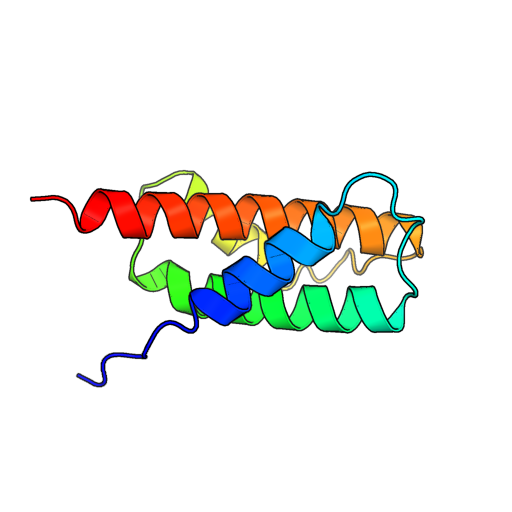TOM 594 C CA . HIS A 1 80 ? 9.792 0.646 -0.608 1.00 90.44 80 HIS A CA 1
ATOM 595 C C . HIS A 1 80 ? 8.311 0.437 -0.959 1.00 90.44 80 HIS A C 1
ATOM 597 O O . HIS A 1 80 ? 7.432 0.696 -0.137 1.00 90.44 80 HIS A O 1
ATOM 603 N N . THR A 1 81 ? 8.031 -0.124 -2.137 1.00 90.62 81 THR A N 1
ATOM 604 C CA . THR A 1 81 ? 6.667 -0.464 -2.569 1.00 90.62 81 THR A CA 1
ATOM 605 C C . THR A 1 81 ? 6.015 -1.489 -1.631 1.00 90.62 81 THR A C 1
ATOM 607 O O . THR A 1 81 ? 4.859 -1.315 -1.245 1.00 90.62 81 THR A O 1
ATOM 610 N N . LEU A 1 82 ? 6.754 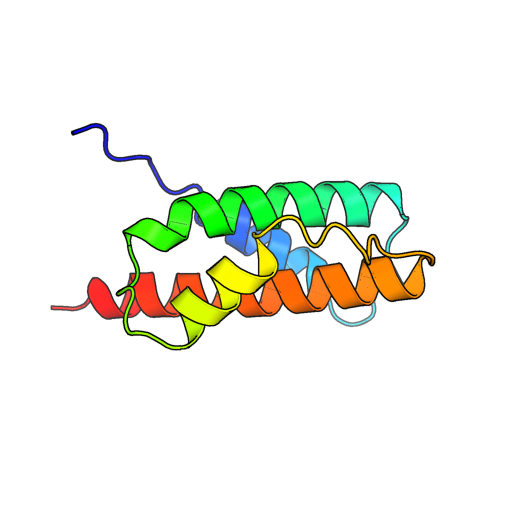-2.521 -1.194 1.00 91.88 82 LEU A N 1
ATOM 611 C CA . LEU A 1 82 ? 6.271 -3.505 -0.213 1.00 91.88 82 LEU A CA 1
ATOM 612 C C . LEU A 1 82 ? 5.921 -2.847 1.131 1.00 91.88 82 LEU A C 1
ATOM 614 O O . LEU A 1 82 ? 4.882 -3.156 1.716 1.00 91.88 82 LEU A O 1
ATOM 618 N N . ILE A 1 83 ? 6.768 -1.938 1.624 1.00 92.44 83 ILE A N 1
ATOM 619 C CA . ILE A 1 83 ? 6.543 -1.210 2.884 1.00 92.44 83 ILE A CA 1
ATOM 620 C C . ILE A 1 83 ? 5.268 -0.367 2.797 1.00 92.44 83 ILE A C 1
ATOM 622 O O . ILE A 1 83 ? 4.408 -0.462 3.678 1.00 92.44 83 ILE A O 1
ATOM 626 N N . LEU A 1 84 ? 5.105 0.400 1.715 1.00 91.69 84 LEU A N 1
ATOM 627 C CA . LEU A 1 84 ? 3.898 1.191 1.477 1.00 91.69 84 LEU A CA 1
ATOM 628 C C . LEU A 1 84 ? 2.647 0.308 1.401 1.00 91.69 84 LEU A C 1
ATOM 630 O O . LEU A 1 84 ? 1.626 0.646 1.995 1.00 91.69 84 LEU A O 1
ATOM 634 N N . ALA A 1 85 ? 2.724 -0.850 0.738 1.00 92.62 85 ALA A N 1
ATOM 635 C CA . ALA A 1 85 ? 1.598 -1.773 0.631 1.00 92.62 85 ALA A CA 1
ATOM 636 C C . ALA A 1 85 ? 1.183 -2.351 1.993 1.00 92.62 85 ALA A C 1
ATOM 638 O O . ALA A 1 85 ? -0.011 -2.402 2.290 1.00 92.62 85 ALA A O 1
ATOM 639 N N . ARG A 1 86 ? 2.144 -2.721 2.857 1.00 93.19 86 ARG A N 1
ATOM 640 C CA . ARG A 1 86 ? 1.846 -3.157 4.238 1.00 93.19 86 ARG A CA 1
ATOM 641 C C . ARG A 1 86 ? 1.182 -2.049 5.045 1.00 93.19 86 ARG A C 1
ATOM 643 O O . ARG A 1 86 ? 0.214 -2.301 5.756 1.00 93.19 86 ARG A O 1
ATOM 650 N N . CYS A 1 87 ? 1.688 -0.824 4.928 1.00 92.69 87 CYS A N 1
ATOM 651 C CA . CYS A 1 87 ? 1.139 0.305 5.664 1.00 92.69 87 CYS A CA 1
ATOM 652 C C . CYS A 1 87 ? -0.282 0.656 5.190 1.00 92.69 87 CYS A C 1
ATOM 654 O O . CYS A 1 87 ? -1.182 0.820 6.011 1.00 92.69 87 CYS A O 1
ATOM 656 N N . ALA A 1 88 ? -0.514 0.675 3.876 1.00 91.50 88 ALA A N 1
ATOM 657 C CA . ALA A 1 88 ? -1.838 0.874 3.296 1.00 91.50 88 ALA A CA 1
ATOM 658 C C . ALA A 1 88 ? -2.835 -0.214 3.729 1.00 91.50 88 ALA A C 1
ATOM 660 O O . ALA A 1 88 ? -3.981 0.104 4.044 1.00 91.50 88 ALA A O 1
ATOM 661 N N . GLN A 1 89 ? -2.400 -1.477 3.798 1.00 92.88 89 GLN A N 1
ATOM 662 C CA . GLN A 1 89 ? -3.216 -2.582 4.306 1.00 92.88 89 GLN A CA 1
ATOM 663 C C . GLN A 1 89 ? -3.599 -2.373 5.780 1.00 92.88 89 GLN A C 1
ATOM 665 O O . GLN A 1 89 ? -4.778 -2.450 6.111 1.00 92.88 89 GLN A O 1
ATOM 670 N N . ALA A 1 90 ? -2.644 -2.008 6.641 1.00 92.06 90 ALA A N 1
ATOM 671 C CA . ALA A 1 90 ? -2.921 -1.729 8.051 1.00 92.06 90 ALA A CA 1
ATOM 672 C C . ALA A 1 90 ? -3.932 -0.584 8.235 1.00 92.06 90 ALA A C 1
ATOM 674 O O . ALA A 1 90 ? -4.843 -0.684 9.053 1.00 92.06 90 ALA A O 1
ATOM 675 N N . LEU A 1 91 ? -3.816 0.495 7.452 1.00 91.06 91 LEU A N 1
ATOM 676 C CA . LEU A 1 91 ? -4.809 1.572 7.476 1.00 91.06 91 LEU A CA 1
ATOM 677 C C . LEU A 1 91 ? -6.187 1.074 7.021 1.00 91.06 91 LEU A C 1
ATOM 679 O O . LEU A 1 91 ? -7.187 1.404 7.653 1.00 91.06 91 LEU A O 1
ATOM 683 N N . LEU A 1 92 ? -6.255 0.273 5.952 1.00 90.56 92 LEU A N 1
ATOM 684 C CA . LEU A 1 92 ? -7.516 -0.298 5.473 1.00 90.56 92 LEU A CA 1
ATOM 685 C C . LEU A 1 92 ? -8.213 -1.135 6.546 1.00 90.56 92 LEU A C 1
ATOM 687 O O . LEU A 1 92 ? -9.419 -0.977 6.735 1.00 90.56 92 LEU A O 1
ATOM 691 N N . ASP A 1 93 ? -7.476 -1.989 7.247 1.00 89.88 93 ASP A N 1
ATOM 692 C CA . ASP A 1 93 ? -8.042 -2.858 8.279 1.00 89.88 93 ASP A CA 1
ATOM 693 C C . ASP A 1 93 ? -8.613 -2.033 9.445 1.00 89.88 93 ASP A C 1
ATOM 695 O O . ASP A 1 93 ? -9.771 -2.217 9.819 1.00 89.88 93 ASP A O 1
ATOM 699 N N . LEU A 1 94 ? -7.905 -0.989 9.886 1.00 87.62 94 LEU A N 1
ATOM 700 C CA . LEU A 1 94 ? -8.398 -0.064 10.918 1.00 87.62 94 LEU A CA 1
ATOM 701 C C . LEU A 1 94 ? -9.646 0.718 10.481 1.00 87.62 94 LEU A C 1
ATOM 703 O O . LEU A 1 94 ? -10.564 0.944 11.275 1.00 87.62 94 LEU A O 1
ATOM 707 N N . THR A 1 95 ? -9.726 1.117 9.205 1.00 83.62 95 THR A N 1
ATOM 708 C CA . THR A 1 95 ? -10.937 1.775 8.680 1.00 83.62 95 THR A CA 1
ATOM 709 C C . THR A 1 95 ? -12.145 0.841 8.590 1.00 83.62 95 THR A C 1
ATOM 711 O O . THR A 1 95 ? -13.275 1.327 8.512 1.00 83.62 95 THR A O 1
ATOM 714 N N . ARG A 1 96 ? -11.935 -0.483 8.583 1.00 78.00 96 ARG A N 1
ATOM 715 C CA . ARG A 1 96 ? -13.007 -1.488 8.614 1.00 78.00 96 ARG A CA 1
ATOM 716 C C . ARG A 1 96 ? -13.469 -1.764 10.037 1.00 78.00 96 ARG A C 1
ATOM 718 O O . ARG A 1 96 ? -14.672 -1.763 10.264 1.00 78.00 96 ARG A O 1
ATOM 725 N N . GLU A 1 97 ? -12.539 -1.917 10.975 1.00 69.31 97 GLU A N 1
ATOM 726 C CA . GLU A 1 97 ? -12.841 -2.121 12.401 1.00 69.31 97 GLU A CA 1
ATOM 727 C C . GLU A 1 97 ? -13.643 -0.951 12.987 1.00 69.31 97 GLU A C 1
ATOM 729 O O . GLU A 1 97 ? -14.594 -1.150 13.737 1.00 69.31 97 GLU A O 1
ATOM 734 N N . SER A 1 98 ? -13.349 0.276 12.549 1.00 59.88 98 SER A N 1
ATOM 735 C CA . SER A 1 98 ? -14.089 1.481 12.958 1.00 59.88 98 SER A CA 1
ATOM 736 C C . SER A 1 98 ? -15.527 1.556 12.405 1.00 59.88 98 SER A C 1
ATOM 738 O O . SER A 1 98 ? -16.256 2.492 12.726 1.00 59.88 98 SER A O 1
ATOM 740 N N . ARG A 1 99 ? -15.929 0.629 11.520 1.00 57.69 99 ARG A N 1
ATOM 741 C CA . ARG A 1 99 ? -17.260 0.576 10.879 1.00 57.69 99 ARG A CA 1
ATOM 742 C C . ARG A 1 99 ? -18.132 -0.583 11.361 1.00 57.69 99 ARG A C 1
ATOM 744 O O . ARG A 1 99 ? -19.276 -0.677 10.922 1.00 57.69 99 ARG A O 1
ATOM 751 N N . THR A 1 100 ? -17.614 -1.456 12.217 1.00 43.47 100 THR A N 1
ATOM 752 C CA . THR A 1 100 ? -18.401 -2.491 12.898 1.00 43.47 100 THR A CA 1
ATOM 753 C C . THR A 1 100 ? -18.984 -1.906 14.192 1.00 43.47 100 THR A C 1
ATOM 755 O O . THR A 1 100 ? -18.191 -1.544 15.060 1.00 43.47 100 THR A O 1
ATOM 758 N N . PRO A 1 101 ? -20.318 -1.731 14.296 1.00 45.97 101 PRO A N 1
ATOM 759 C CA . PRO A 1 101 ? -20.987 -1.272 15.515 1.00 45.97 101 PRO A CA 1
ATOM 760 C C . PRO A 1 101 ? -21.001 -2.334 16.621 1.00 45.97 101 PRO A C 1
ATOM 762 O O . PRO A 1 101 ? -20.959 -3.542 16.285 1.00 45.97 101 PRO A O 1
#

Radius of gyration: 13.93 Å; chains: 1; bounding box: 40×34×32 Å

pLDDT: mean 81.82, std 14.27, range [35.12, 93.19]

Foldseek 3Di:
DPPPPQVLVQLVVLLCVLPPPPDDLDDPVNLVVSVVSLLVNLVSLLVLADCPDPLSVVNVVLNPPPPPDDPPDSVSSSVNSNSSSVSSVVSSVRSVVSVDD

Secondary structure (DSSP, 8-state):
-------HHHHHHHHHHHT-TTPPPPPHHHHHHHHHHHHHHHHHHGGGS-TTSHHHHHHHHHHS--TT----SHHHHHHHHHHHHHHHHHHHHHHHHTT--